Protein AF-A0AA39KDL0-F1 (afdb_monomer_lite)

Organism: NCBI:txid47425

Sequence (158 aa):
MLPKSLEDDLAGPIGQLPEVTISSQTEIGQSEESVKVPKQRAYTGRKPVISSSLADTLCSSLGIQGLLDLLNTTLGTSYTLDTPSLYFVLKDCITQNCDFGTAYGRLRSAWYEQHRSIIQMELWEREAEDINQRRNALDGSRIIDPGNESSTSVGSVQ

Secondary structure (DSSP, 8-state):
---S-SSSTT--STTSPPPEEEEHHHHSS--GGG-SSGGGTEEEESS----HHHHTSBHHHHHHHHHHHHHHHHHT----TT-HHHHHHHHHHHHTT-BHHHHHHHHTTTTT---HHHHHHHHHHHHHHHHHHHHHTEETTEES--------------

pLDDT: mean 79.82, std 18.91, range [33.03, 97.75]

Structure (mmCIF, N/CA/C/O backbone):
data_AF-A0AA39KDL0-F1
#
_entry.id   AF-A0AA39KDL0-F1
#
loop_
_atom_site.group_PDB
_atom_site.id
_atom_site.type_symbol
_atom_site.label_atom_id
_atom_site.label_alt_id
_atom_site.label_comp_id
_atom_site.label_asym_id
_atom_site.label_entity_id
_atom_site.label_seq_id
_atom_site.pdbx_PDB_ins_code
_atom_site.Cartn_x
_atom_site.Cartn_y
_atom_site.Cartn_z
_atom_site.occupancy
_atom_site.B_iso_or_equiv
_atom_site.auth_seq_id
_atom_site.auth_comp_id
_atom_site.auth_asym_id
_atom_site.auth_atom_id
_atom_site.pdbx_PDB_model_num
ATOM 1 N N . MET A 1 1 ? 29.931 28.220 10.174 1.00 35.66 1 MET A N 1
ATOM 2 C CA . MET A 1 1 ? 28.715 28.766 9.541 1.00 35.66 1 MET A CA 1
ATOM 3 C C . MET A 1 1 ? 28.296 27.754 8.486 1.00 35.66 1 MET A C 1
ATOM 5 O O . MET A 1 1 ? 28.900 27.712 7.426 1.00 35.66 1 MET A O 1
ATOM 9 N N . LEU A 1 2 ? 27.416 26.824 8.860 1.00 33.03 2 LEU A N 1
ATOM 10 C CA . LEU A 1 2 ? 26.961 25.726 8.000 1.00 33.03 2 LEU A CA 1
ATOM 11 C C . LEU A 1 2 ? 25.761 26.207 7.168 1.00 33.03 2 LEU A C 1
ATOM 13 O O . LEU A 1 2 ? 24.916 26.917 7.722 1.00 33.03 2 LEU A O 1
ATOM 17 N N . PRO A 1 3 ? 25.679 25.882 5.866 1.00 37.38 3 PRO A N 1
ATOM 18 C CA . PRO A 1 3 ? 24.525 26.243 5.061 1.00 37.38 3 PRO A CA 1
ATOM 19 C C . PRO A 1 3 ? 23.293 25.434 5.487 1.00 37.38 3 PRO A C 1
ATOM 21 O O . PRO A 1 3 ? 23.360 24.242 5.768 1.00 37.38 3 PRO A O 1
ATOM 24 N N . LYS A 1 4 ? 22.166 26.141 5.534 1.00 42.53 4 LYS A N 1
ATOM 25 C CA . LYS A 1 4 ? 20.865 25.755 6.094 1.00 42.53 4 LYS A CA 1
ATOM 26 C C . LYS A 1 4 ? 20.020 24.817 5.211 1.00 42.53 4 LYS A C 1
ATOM 28 O O . LYS A 1 4 ? 18.817 24.773 5.406 1.00 42.53 4 LYS A O 1
ATOM 33 N N . SER A 1 5 ? 20.596 24.111 4.234 1.00 46.91 5 SER A N 1
ATOM 34 C CA . SER A 1 5 ? 19.799 23.446 3.182 1.00 46.91 5 SER A CA 1
ATOM 35 C C . SER A 1 5 ? 19.871 21.918 3.143 1.00 46.91 5 SER A C 1
ATOM 37 O O . SER A 1 5 ? 19.553 21.353 2.108 1.00 46.91 5 SER A O 1
ATOM 39 N N . LEU A 1 6 ? 20.295 21.237 4.213 1.00 40.31 6 LEU A N 1
ATOM 40 C CA . LEU A 1 6 ? 20.310 19.763 4.220 1.00 40.31 6 LEU A CA 1
ATOM 41 C C . LEU A 1 6 ? 19.092 19.138 4.922 1.00 40.31 6 LEU A C 1
ATOM 43 O O . LEU A 1 6 ? 18.897 17.932 4.844 1.00 40.31 6 LEU A O 1
ATOM 47 N N . GLU A 1 7 ? 18.250 19.940 5.580 1.00 37.19 7 GLU A N 1
ATOM 48 C CA . GLU A 1 7 ? 17.071 19.423 6.297 1.00 37.19 7 GLU A CA 1
ATOM 49 C C . GLU A 1 7 ? 15.773 19.475 5.467 1.00 37.19 7 GLU A C 1
ATOM 51 O O . GLU A 1 7 ? 14.823 18.775 5.806 1.00 37.19 7 GLU A O 1
ATOM 56 N N . ASP A 1 8 ? 15.744 20.210 4.346 1.00 35.50 8 ASP A N 1
ATOM 57 C CA . ASP A 1 8 ? 14.554 20.307 3.477 1.00 35.50 8 ASP A CA 1
ATOM 58 C C . ASP A 1 8 ? 14.475 19.208 2.394 1.00 35.50 8 ASP A C 1
ATOM 60 O O . ASP A 1 8 ? 13.399 18.964 1.854 1.00 35.50 8 ASP A O 1
ATOM 64 N N . ASP A 1 9 ? 15.564 18.479 2.119 1.00 39.16 9 ASP A N 1
ATOM 65 C CA . ASP A 1 9 ? 15.587 17.404 1.105 1.00 39.16 9 ASP A CA 1
ATOM 66 C C . ASP A 1 9 ? 15.144 16.026 1.649 1.00 39.16 9 ASP A C 1
ATOM 68 O O . ASP A 1 9 ? 15.040 15.057 0.897 1.00 39.16 9 ASP A O 1
ATOM 72 N N . LEU A 1 10 ? 14.858 15.919 2.954 1.00 41.47 10 LEU A N 1
ATOM 73 C CA . LEU A 1 10 ? 14.406 14.679 3.609 1.00 41.47 10 LEU A CA 1
ATOM 74 C C . LEU A 1 10 ? 12.885 14.612 3.816 1.00 41.47 10 LEU A C 1
ATOM 76 O O . LEU A 1 10 ? 12.358 13.595 4.274 1.00 41.47 10 LEU A O 1
ATOM 80 N N . ALA A 1 11 ? 12.152 15.658 3.433 1.00 44.03 11 ALA A N 1
ATOM 81 C CA . ALA A 1 11 ? 10.707 15.585 3.297 1.00 44.03 11 ALA A CA 1
ATOM 82 C C . ALA A 1 11 ? 10.368 15.062 1.893 1.00 44.03 11 ALA A C 1
ATOM 84 O O . ALA A 1 11 ? 10.193 15.829 0.948 1.00 44.03 11 ALA A O 1
ATOM 85 N N . GLY A 1 12 ? 10.217 13.740 1.749 1.00 52.66 12 GLY A N 1
ATOM 86 C CA . GLY A 1 12 ? 9.455 13.185 0.623 1.00 52.66 12 GLY A CA 1
ATOM 87 C C . GLY A 1 12 ? 8.079 13.879 0.493 1.00 52.66 12 GLY A C 1
ATOM 88 O O . GLY A 1 12 ? 7.644 14.542 1.439 1.00 52.66 12 GLY A O 1
ATOM 89 N N . PRO A 1 13 ? 7.357 13.738 -0.637 1.00 56.50 13 PRO A N 1
ATOM 90 C CA . PRO A 1 13 ? 6.241 14.602 -1.068 1.00 56.50 13 PRO A CA 1
ATOM 91 C C . PRO A 1 13 ? 4.939 14.476 -0.240 1.00 56.50 13 PRO A C 1
ATOM 93 O O . PRO A 1 13 ? 3.831 14.614 -0.751 1.00 56.50 13 PRO A O 1
ATOM 96 N N . ILE A 1 14 ? 5.030 14.258 1.070 1.00 52.72 14 ILE A N 1
ATOM 97 C CA . ILE A 1 14 ? 3.913 14.135 2.009 1.00 52.72 14 ILE A CA 1
ATOM 98 C C . ILE A 1 14 ? 3.066 15.424 2.045 1.00 52.72 14 ILE A C 1
ATOM 100 O O . ILE A 1 14 ? 1.869 15.369 2.317 1.00 52.72 14 ILE A O 1
ATOM 104 N N . GLY A 1 15 ? 3.645 16.584 1.709 1.00 55.06 15 GLY A N 1
ATOM 105 C CA . GLY A 1 15 ? 2.932 17.867 1.682 1.00 55.06 15 GLY A CA 1
ATOM 106 C C . GLY A 1 15 ? 1.921 18.049 0.537 1.00 55.06 15 GLY A C 1
ATOM 107 O O . GLY A 1 15 ? 1.056 18.921 0.646 1.00 55.06 15 GLY A O 1
ATOM 108 N N . GLN A 1 16 ? 1.999 17.250 -0.537 1.00 70.44 16 GLN A N 1
ATOM 109 C CA . GLN A 1 16 ? 1.249 17.473 -1.789 1.00 70.44 16 GLN A CA 1
ATOM 110 C C . GLN A 1 16 ? 0.191 16.408 -2.117 1.00 70.44 16 GLN A C 1
ATOM 112 O O . GLN A 1 16 ? -0.501 16.530 -3.126 1.00 70.44 16 GLN A O 1
ATOM 117 N N . LEU A 1 17 ? 0.034 15.380 -1.283 1.00 80.62 17 LEU A N 1
ATOM 118 C CA . LEU A 1 17 ? -0.950 14.327 -1.530 1.00 80.62 17 LEU A CA 1
ATOM 119 C C . LEU A 1 17 ? -2.389 14.846 -1.349 1.00 80.62 17 LEU A C 1
ATOM 121 O O . LEU A 1 17 ? -2.637 15.649 -0.437 1.00 80.62 17 LEU A O 1
ATOM 125 N N . PRO A 1 18 ? -3.339 14.403 -2.197 1.00 84.38 18 PRO A N 1
ATOM 126 C CA . PRO A 1 18 ? -4.737 14.783 -2.057 1.00 84.38 18 PRO A CA 1
ATOM 127 C C . PRO A 1 18 ? -5.286 14.300 -0.713 1.00 84.38 18 PRO A C 1
ATOM 129 O O . PRO A 1 18 ? -4.895 13.255 -0.193 1.00 84.38 18 PRO A O 1
ATOM 132 N N . GLU A 1 19 ? -6.203 15.074 -0.141 1.00 91.19 19 GLU A N 1
ATOM 133 C CA . GLU A 1 19 ? -6.955 14.625 1.024 1.00 91.19 19 GLU A CA 1
ATOM 134 C C . GLU A 1 19 ? -7.958 13.550 0.598 1.00 91.19 19 GLU A C 1
ATOM 136 O O . GLU A 1 19 ? -8.707 13.728 -0.362 1.00 91.19 19 GLU A O 1
ATOM 141 N N . VAL A 1 20 ? -7.953 12.428 1.310 1.00 90.31 20 VAL A N 1
ATOM 142 C CA . VAL A 1 20 ? -8.824 11.279 1.061 1.00 90.31 20 VAL A CA 1
ATOM 143 C C . VAL A 1 20 ? -9.737 11.094 2.264 1.00 90.31 20 VAL A C 1
ATOM 145 O O . VAL A 1 20 ? -9.317 11.298 3.404 1.00 90.31 20 VAL A O 1
ATOM 148 N N . THR A 1 21 ? -10.984 10.697 2.005 1.00 92.69 21 THR A N 1
ATOM 149 C CA . THR A 1 21 ? -11.934 10.280 3.040 1.00 92.69 21 THR A CA 1
ATOM 150 C C . THR A 1 21 ? -12.360 8.838 2.806 1.00 92.69 21 THR A C 1
ATOM 152 O O . THR A 1 21 ? -12.811 8.508 1.712 1.00 92.69 21 THR A O 1
ATOM 155 N N . ILE A 1 22 ? -12.242 7.997 3.834 1.00 93.88 22 ILE A N 1
ATOM 156 C CA . ILE A 1 22 ? -12.843 6.659 3.879 1.00 93.88 22 ILE A CA 1
ATOM 157 C C . ILE A 1 22 ? -13.747 6.570 5.103 1.00 93.88 22 ILE A C 1
ATOM 159 O O . ILE A 1 22 ? -13.459 7.178 6.136 1.00 93.88 22 ILE A O 1
ATOM 163 N N . SER A 1 23 ? -14.825 5.801 5.018 1.00 95.44 23 SER A N 1
ATOM 164 C CA . SER A 1 23 ? -15.714 5.586 6.156 1.00 95.44 23 SER A CA 1
ATOM 165 C C . SER A 1 23 ? -16.269 4.180 6.176 1.00 95.44 23 SER A C 1
ATOM 167 O O . SER A 1 23 ? -16.468 3.561 5.137 1.00 95.44 23 SER A O 1
ATOM 169 N N . SER A 1 24 ? -16.589 3.697 7.371 1.00 93.44 24 SER A N 1
ATOM 170 C CA . SER A 1 24 ? -17.266 2.417 7.588 1.00 93.44 24 SER A CA 1
ATOM 171 C C . SER A 1 24 ? -18.545 2.267 6.755 1.00 93.44 24 SER A C 1
ATOM 173 O O . SER A 1 24 ? -18.847 1.169 6.287 1.00 93.44 24 SER A O 1
ATOM 175 N N . GLN A 1 25 ? -19.250 3.364 6.469 1.00 93.81 25 GLN A N 1
ATOM 176 C CA . GLN A 1 25 ? -20.445 3.322 5.631 1.00 93.81 25 GLN A CA 1
ATOM 177 C C . GLN A 1 25 ? -20.127 2.977 4.175 1.00 93.81 25 GLN A C 1
ATOM 179 O O . GLN A 1 25 ? -20.870 2.219 3.554 1.00 93.81 25 GLN A O 1
ATOM 184 N N . THR A 1 26 ? -19.036 3.521 3.641 1.00 90.44 26 THR A N 1
ATOM 185 C CA . THR A 1 26 ? -18.612 3.289 2.253 1.00 90.44 26 THR A CA 1
ATOM 186 C C . THR A 1 26 ? -17.842 1.977 2.115 1.00 90.44 26 THR A C 1
ATOM 188 O O . THR A 1 26 ? -17.978 1.281 1.116 1.00 90.44 26 THR A O 1
ATOM 191 N N . GLU A 1 27 ? -17.066 1.623 3.139 1.00 93.88 27 GLU A N 1
ATOM 192 C CA . GLU A 1 27 ? -16.145 0.486 3.121 1.00 93.88 27 GLU A CA 1
ATOM 193 C C . GLU A 1 27 ? -16.832 -0.839 3.467 1.00 93.88 27 GLU A C 1
ATOM 195 O O . GLU A 1 27 ? -16.574 -1.853 2.826 1.00 93.88 27 GLU A O 1
ATOM 200 N N . ILE A 1 28 ? -17.719 -0.842 4.468 1.00 91.06 28 ILE A N 1
ATOM 201 C CA . ILE A 1 28 ? -18.363 -2.063 4.987 1.00 91.06 28 ILE A CA 1
ATOM 202 C C . ILE A 1 28 ? -19.889 -1.941 5.104 1.00 91.06 28 ILE A C 1
ATOM 204 O O . ILE A 1 28 ? -20.543 -2.819 5.665 1.00 91.06 28 ILE A O 1
ATOM 208 N N . GLY A 1 29 ? -20.481 -0.853 4.601 1.00 91.50 29 GLY A N 1
ATOM 209 C CA . GLY A 1 29 ? -21.931 -0.643 4.617 1.00 91.50 29 GLY A CA 1
ATOM 210 C C . GLY A 1 29 ? -22.523 -0.336 5.997 1.00 91.50 29 GLY A C 1
ATOM 211 O O . GLY A 1 29 ? -23.746 -0.328 6.136 1.00 91.50 29 GLY A O 1
ATOM 212 N N . GLN A 1 30 ? -21.694 -0.091 7.015 1.00 92.94 30 GLN A N 1
ATOM 213 C CA . GLN A 1 30 ? -22.147 0.131 8.390 1.00 92.94 30 GLN A CA 1
ATOM 214 C C . GLN A 1 30 ? -22.194 1.614 8.743 1.00 92.94 30 GLN A C 1
ATOM 216 O O . GLN A 1 30 ? -21.278 2.363 8.422 1.00 92.94 30 GLN A O 1
ATOM 221 N N . SER A 1 31 ? -23.226 2.023 9.485 1.00 94.56 31 SER A N 1
ATOM 222 C CA . SER A 1 31 ? -23.283 3.382 10.023 1.00 94.56 31 SER A CA 1
ATOM 223 C C . SER A 1 31 ? -22.113 3.623 10.977 1.00 94.56 31 SER A C 1
ATOM 225 O O . SER A 1 31 ? -21.847 2.807 11.865 1.00 94.56 31 SER A O 1
ATOM 227 N N . GLU A 1 32 ? -21.454 4.770 10.840 1.00 94.50 32 GLU A N 1
ATOM 228 C CA . GLU A 1 32 ? -20.324 5.177 11.678 1.00 94.50 32 GLU A CA 1
ATOM 229 C C . GLU A 1 32 ? -20.664 5.139 13.175 1.00 94.50 32 GLU A C 1
ATOM 231 O O . GLU A 1 32 ? -19.848 4.731 13.999 1.00 94.50 32 GLU A O 1
ATOM 236 N N . GLU A 1 33 ? -21.896 5.485 13.548 1.00 94.44 33 GLU A N 1
ATOM 237 C CA . GLU A 1 33 ? -22.351 5.465 14.943 1.00 94.44 33 GLU A CA 1
ATOM 238 C C . GLU A 1 33 ? -22.384 4.050 15.538 1.00 94.44 33 GLU A C 1
ATOM 240 O O . GLU A 1 33 ? -22.181 3.876 16.742 1.00 94.44 33 GLU A O 1
ATOM 245 N N . SER A 1 34 ? -22.586 3.033 14.694 1.00 95.69 34 SER A N 1
ATOM 246 C CA . SER A 1 34 ? -22.622 1.626 15.105 1.00 95.69 34 SER A CA 1
ATOM 247 C C . SER A 1 34 ? -21.231 1.034 15.362 1.00 95.69 34 SER A C 1
ATOM 249 O O . SER A 1 34 ? -21.098 0.050 16.096 1.00 95.69 34 SER A O 1
ATOM 251 N N . VAL A 1 35 ? -20.172 1.652 14.824 1.00 94.44 35 VAL A N 1
ATOM 252 C CA . VAL A 1 35 ? -18.792 1.208 15.035 1.00 94.44 35 VAL A CA 1
ATOM 253 C C . VAL A 1 35 ? -18.328 1.648 16.424 1.00 94.44 35 VAL A C 1
ATOM 255 O O . VAL A 1 35 ? -18.241 2.839 16.747 1.00 94.44 35 VAL A O 1
ATOM 258 N N . LYS A 1 36 ? -18.006 0.661 17.267 1.00 95.62 36 LYS A N 1
ATOM 259 C CA . LYS A 1 36 ? -17.594 0.877 18.664 1.00 95.62 36 LYS A CA 1
ATOM 260 C C . LYS A 1 36 ? -16.275 1.632 18.796 1.00 95.62 36 LYS A C 1
ATOM 262 O O . LYS A 1 36 ? -16.102 2.369 19.758 1.00 95.62 36 LYS A O 1
ATOM 267 N N . VAL A 1 37 ? -15.350 1.434 17.859 1.00 92.50 37 VAL A N 1
ATOM 268 C CA . VAL A 1 37 ? -14.010 2.030 17.891 1.00 92.50 37 VAL A CA 1
ATOM 269 C C . VAL A 1 37 ? -14.030 3.332 17.086 1.00 92.50 37 VAL A C 1
ATOM 271 O O . VAL A 1 37 ? -14.101 3.273 15.859 1.00 92.50 37 VAL A O 1
ATOM 274 N N . PRO A 1 38 ? -13.932 4.520 17.717 1.00 89.81 38 PRO A N 1
ATOM 275 C CA . PRO A 1 38 ? -14.104 5.791 17.009 1.00 89.81 38 PRO A CA 1
ATOM 276 C C . PRO A 1 38 ? -13.133 5.979 15.838 1.00 89.81 38 PRO A C 1
ATOM 278 O O . PRO A 1 38 ? -13.525 6.473 14.788 1.00 89.81 38 PRO A O 1
ATOM 281 N N . LYS A 1 39 ? -11.886 5.508 15.980 1.00 88.31 39 LYS A N 1
ATOM 282 C CA . LYS A 1 39 ? -10.854 5.593 14.932 1.00 88.31 39 LYS A CA 1
ATOM 283 C C . LYS A 1 39 ? -11.100 4.682 13.717 1.00 88.31 39 LYS A C 1
ATOM 285 O O . LYS A 1 39 ? -10.365 4.788 12.747 1.00 88.31 39 LYS A O 1
ATOM 290 N N . GLN A 1 40 ? -12.099 3.798 13.764 1.00 90.12 40 GLN A N 1
ATOM 291 C CA . GLN A 1 40 ? -12.508 2.945 12.638 1.00 90.12 40 GLN A CA 1
ATOM 292 C C . GLN A 1 40 ? -13.766 3.466 11.923 1.00 90.12 40 GLN A C 1
ATOM 294 O O . GLN A 1 40 ? -14.200 2.875 10.939 1.00 90.12 40 GLN A O 1
ATOM 299 N N . ARG A 1 41 ? -14.375 4.554 12.414 1.00 94.50 41 ARG A N 1
ATOM 300 C CA . ARG A 1 41 ? -15.615 5.115 11.855 1.00 94.50 41 ARG A CA 1
ATOM 301 C C . ARG A 1 41 ? -15.385 5.761 10.507 1.00 94.50 41 ARG A C 1
ATOM 303 O O . ARG A 1 41 ? -16.028 5.393 9.529 1.00 94.50 41 ARG A O 1
ATOM 310 N N . ALA A 1 42 ? -14.455 6.703 10.495 1.00 94.69 42 ALA A N 1
ATOM 311 C CA . ALA A 1 42 ? -14.054 7.454 9.331 1.00 94.69 42 ALA A CA 1
ATOM 312 C C . ALA A 1 42 ? -12.610 7.916 9.496 1.00 94.69 42 ALA A C 1
ATOM 314 O O . ALA A 1 42 ? -12.121 8.139 10.608 1.00 94.69 42 ALA A O 1
ATOM 315 N N . TYR A 1 43 ? -11.946 8.073 8.365 1.00 92.38 43 TYR A N 1
ATOM 316 C CA . TYR A 1 43 ? -10.650 8.703 8.251 1.00 92.38 43 TYR A CA 1
ATOM 317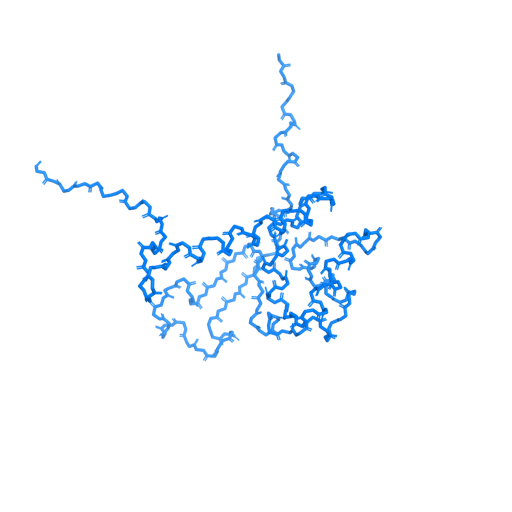 C C . TYR A 1 43 ? -10.753 9.780 7.182 1.00 92.38 43 TYR A C 1
ATOM 319 O O . TYR A 1 43 ? -11.140 9.477 6.058 1.00 92.38 43 TYR A O 1
ATOM 327 N N . THR A 1 44 ? -10.352 11.000 7.524 1.00 93.25 44 THR A N 1
ATOM 328 C CA . THR A 1 44 ? -10.117 12.079 6.565 1.00 93.25 44 THR A CA 1
ATOM 329 C C . THR A 1 44 ? -8.708 12.598 6.780 1.00 93.25 44 THR A C 1
ATOM 331 O O . THR A 1 44 ? -8.325 12.940 7.902 1.00 93.25 44 THR A O 1
ATOM 334 N N . GLY A 1 45 ? -7.915 12.634 5.716 1.00 91.00 45 GLY A N 1
ATOM 335 C CA . GLY A 1 45 ? -6.581 13.203 5.780 1.00 91.00 45 GLY A CA 1
ATOM 336 C C . GLY A 1 45 ? -5.757 12.952 4.531 1.00 91.00 45 GLY A C 1
ATOM 337 O O . GLY A 1 45 ? -6.195 12.328 3.570 1.00 91.00 45 GLY A O 1
ATOM 338 N N . ARG A 1 46 ? -4.529 13.468 4.555 1.00 88.62 46 ARG A N 1
ATOM 339 C CA . ARG A 1 46 ? -3.594 13.411 3.421 1.00 88.62 46 ARG A CA 1
ATOM 340 C C . ARG A 1 46 ? -2.641 12.225 3.452 1.00 88.62 46 ARG A C 1
ATOM 342 O O . ARG A 1 46 ? -1.861 12.046 2.521 1.00 88.62 46 ARG A O 1
ATOM 349 N N . LYS A 1 47 ? -2.639 11.428 4.529 1.00 86.69 47 LYS A N 1
ATOM 350 C CA . LYS A 1 47 ? -1.839 10.201 4.505 1.00 86.69 47 LYS A CA 1
ATOM 351 C C . LYS A 1 47 ? -2.529 9.240 3.538 1.00 86.69 47 LYS A C 1
ATOM 353 O O . LYS A 1 47 ? -3.737 9.064 3.660 1.00 86.69 47 LYS A O 1
ATOM 358 N N . PRO A 1 48 ? -1.782 8.588 2.634 1.00 86.00 48 PRO A N 1
ATOM 359 C CA . PRO A 1 48 ? -2.346 7.588 1.747 1.00 86.00 48 PRO A CA 1
ATOM 360 C C . PRO A 1 48 ? -3.111 6.521 2.517 1.00 86.00 48 PRO A C 1
ATOM 362 O O . PRO A 1 48 ? -2.577 5.938 3.473 1.00 86.00 48 PRO A O 1
ATOM 365 N N . VAL A 1 49 ? -4.338 6.273 2.078 1.00 89.00 49 VAL A N 1
ATOM 366 C CA . VAL A 1 49 ? -5.201 5.196 2.550 1.00 89.00 49 VAL A CA 1
ATOM 367 C C . VAL A 1 49 ? -5.770 4.496 1.326 1.00 89.00 49 VAL A C 1
ATOM 369 O O . VAL A 1 49 ? -6.093 5.139 0.330 1.00 89.00 49 VAL A O 1
ATOM 372 N N . ILE A 1 50 ? -5.842 3.174 1.406 1.00 92.81 50 ILE A N 1
ATOM 373 C CA . ILE A 1 50 ? -6.423 2.310 0.381 1.00 92.81 50 ILE A CA 1
ATOM 374 C C . ILE A 1 50 ? -7.806 1.870 0.861 1.00 92.81 50 ILE A C 1
ATOM 376 O O . ILE A 1 50 ? -7.988 1.648 2.059 1.00 92.81 50 ILE A O 1
ATOM 380 N N . SER A 1 51 ? -8.771 1.768 -0.050 1.00 93.06 51 SER A N 1
ATOM 381 C CA . SER A 1 51 ? -10.073 1.175 0.267 1.00 93.06 51 SER A CA 1
ATOM 382 C C . SER A 1 51 ? -9.944 -0.339 0.446 1.00 93.06 51 SER A C 1
ATOM 384 O O . SER A 1 51 ? -9.026 -0.955 -0.098 1.00 93.06 51 SER A O 1
ATOM 386 N N . SER A 1 52 ? -10.890 -0.953 1.153 1.00 92.31 52 SER A N 1
ATOM 387 C CA . SER A 1 52 ? -10.978 -2.402 1.355 1.00 92.31 52 SER A CA 1
ATOM 388 C C . SER A 1 52 ? -11.063 -3.119 0.015 1.00 92.31 52 SER A C 1
ATOM 390 O O . SER A 1 52 ? -10.273 -4.010 -0.256 1.00 92.31 52 SER A O 1
ATOM 392 N N . SER A 1 53 ? -11.941 -2.657 -0.879 1.00 93.00 53 SER A N 1
ATOM 393 C CA . SER A 1 53 ? -12.077 -3.234 -2.225 1.00 93.00 53 SER A CA 1
ATOM 394 C C . SER A 1 53 ? -10.765 -3.233 -3.016 1.00 93.00 53 SER A C 1
ATOM 396 O O . SER A 1 53 ? -10.449 -4.212 -3.693 1.00 93.00 53 SER A O 1
ATOM 398 N N . LEU A 1 54 ? -9.978 -2.156 -2.919 1.00 95.00 54 LEU A N 1
ATOM 399 C CA . LEU A 1 54 ? -8.666 -2.100 -3.548 1.00 95.00 54 LEU A CA 1
ATOM 400 C C . LEU A 1 54 ? -7.680 -3.029 -2.836 1.00 95.00 54 LEU A C 1
ATOM 402 O O . LEU A 1 54 ? -6.967 -3.764 -3.508 1.00 95.00 54 LEU A O 1
ATOM 406 N N . ALA A 1 55 ? -7.658 -3.023 -1.502 1.00 95.75 55 ALA A N 1
ATOM 407 C CA . ALA A 1 55 ? -6.794 -3.881 -0.698 1.00 95.75 55 ALA A CA 1
ATOM 408 C C . ALA A 1 55 ? -7.008 -5.371 -1.007 1.00 95.75 55 ALA A C 1
ATOM 410 O O . ALA A 1 55 ? -6.028 -6.093 -1.148 1.00 95.75 55 ALA A O 1
ATOM 411 N N . ASP A 1 56 ? -8.258 -5.791 -1.207 1.00 96.56 56 ASP A N 1
ATOM 412 C CA . ASP A 1 56 ? -8.657 -7.175 -1.490 1.00 96.56 56 ASP A CA 1
ATOM 413 C C . ASP A 1 56 ? -8.391 -7.601 -2.950 1.00 96.56 56 ASP A C 1
ATOM 415 O O . ASP A 1 56 ? -8.610 -8.754 -3.335 1.00 96.56 56 ASP A O 1
ATOM 419 N N . THR A 1 57 ? -7.916 -6.687 -3.802 1.00 97.62 57 THR A N 1
ATOM 420 C CA . THR A 1 57 ? -7.616 -6.992 -5.204 1.00 97.62 57 THR A CA 1
ATOM 421 C C . THR A 1 57 ? -6.332 -7.816 -5.309 1.00 97.62 57 THR A C 1
ATOM 423 O O . THR A 1 57 ? -5.262 -7.379 -4.893 1.00 97.62 57 THR A O 1
ATOM 426 N N . LEU A 1 58 ? -6.406 -9.002 -5.920 1.00 97.75 58 LEU A N 1
ATOM 427 C CA . LEU A 1 58 ? -5.235 -9.859 -6.131 1.00 97.75 58 LEU A CA 1
ATOM 428 C C . LEU A 1 58 ? -4.205 -9.190 -7.047 1.00 97.75 58 LEU A C 1
ATOM 430 O O . LEU A 1 58 ? -4.535 -8.791 -8.168 1.00 97.75 58 LEU A O 1
ATOM 434 N N . CYS A 1 59 ? -2.933 -9.181 -6.640 1.00 97.38 59 CYS A N 1
ATOM 435 C CA . CYS A 1 59 ? -1.839 -8.643 -7.455 1.00 97.38 59 CYS A CA 1
ATOM 436 C C . CYS A 1 59 ? -1.737 -9.333 -8.826 1.00 97.38 59 CYS A 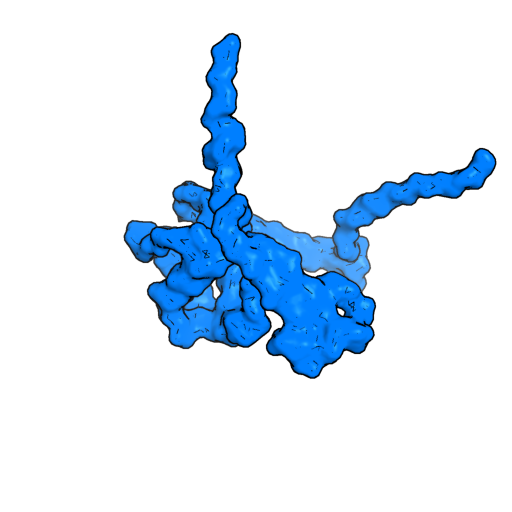C 1
ATOM 438 O O . CYS A 1 59 ? -1.412 -8.698 -9.829 1.00 97.38 59 CYS A O 1
ATOM 440 N N . SER A 1 60 ? -2.056 -10.629 -8.894 1.00 96.38 60 SER A N 1
ATOM 441 C CA . SER A 1 60 ? -2.059 -11.409 -10.137 1.00 96.38 60 SER A CA 1
ATOM 442 C C . SER A 1 60 ? -3.074 -10.904 -11.167 1.00 96.38 60 SER A C 1
ATOM 444 O O . SER A 1 60 ? -2.816 -11.006 -12.364 1.00 96.38 60 SER A O 1
ATOM 446 N N . SER A 1 61 ? -4.185 -10.308 -10.721 1.00 97.00 61 SER A N 1
ATOM 447 C CA . SER A 1 61 ? -5.198 -9.715 -11.605 1.00 97.00 61 SER A CA 1
ATOM 448 C C . SER A 1 61 ? -4.777 -8.361 -12.191 1.00 97.00 61 SER A C 1
ATOM 450 O O . SER A 1 61 ? -5.237 -7.986 -13.266 1.00 97.00 61 SER A O 1
ATOM 452 N N . LEU A 1 62 ? -3.868 -7.655 -11.510 1.00 96.00 62 LEU A N 1
ATOM 453 C CA . LEU A 1 62 ? -3.342 -6.348 -11.911 1.00 96.00 62 LEU A CA 1
ATOM 454 C C . LEU A 1 62 ? -2.147 -6.468 -12.869 1.00 96.00 62 LEU A C 1
ATOM 456 O O . LEU A 1 62 ? -1.915 -5.595 -13.707 1.00 96.00 62 LEU A O 1
ATOM 460 N N . GLY A 1 63 ? -1.365 -7.543 -12.731 1.00 95.50 63 GLY A N 1
ATOM 461 C CA . GLY A 1 63 ? -0.068 -7.681 -13.388 1.00 95.50 63 GLY A CA 1
ATOM 462 C C . GLY A 1 63 ? 0.984 -6.716 -12.821 1.00 95.50 63 GLY A C 1
ATOM 463 O O . GLY A 1 63 ? 0.697 -5.854 -11.995 1.00 95.50 63 GLY A O 1
ATOM 464 N N . ILE A 1 64 ? 2.237 -6.861 -13.265 1.00 95.69 64 ILE A N 1
ATOM 465 C CA . ILE A 1 64 ? 3.370 -6.096 -12.707 1.00 95.69 64 ILE A CA 1
ATOM 466 C C . ILE A 1 64 ? 3.194 -4.587 -12.926 1.00 95.69 64 ILE A C 1
ATOM 468 O O . ILE A 1 64 ? 3.395 -3.807 -11.999 1.00 95.69 64 ILE A O 1
ATOM 472 N N . GLN A 1 65 ? 2.802 -4.182 -14.139 1.00 95.94 65 GLN A N 1
ATOM 473 C CA . GLN A 1 65 ? 2.617 -2.767 -14.465 1.00 95.94 65 GLN A CA 1
ATOM 474 C C . GLN A 1 65 ? 1.430 -2.164 -13.704 1.00 95.94 65 GLN A C 1
ATOM 476 O O . GLN A 1 65 ? 1.587 -1.122 -13.081 1.00 95.94 65 GLN A O 1
ATOM 481 N N . GLY A 1 66 ? 0.278 -2.846 -13.673 1.00 96.25 66 GLY A N 1
ATOM 482 C CA . GLY A 1 66 ? -0.898 -2.355 -12.949 1.00 96.25 66 GLY A CA 1
ATOM 483 C C . GLY A 1 66 ? -0.656 -2.231 -11.443 1.00 96.25 66 GLY A C 1
ATOM 484 O O . GLY A 1 66 ? -1.099 -1.265 -10.824 1.00 96.25 66 GLY A O 1
ATOM 485 N N . LEU A 1 67 ? 0.106 -3.162 -10.859 1.00 96.38 67 LEU A N 1
ATOM 486 C CA . LEU A 1 67 ? 0.519 -3.084 -9.458 1.00 96.38 67 LEU A CA 1
ATOM 487 C C . LEU A 1 67 ? 1.412 -1.861 -9.192 1.00 96.38 67 LEU A C 1
ATOM 489 O O . LEU A 1 67 ? 1.184 -1.137 -8.222 1.00 96.38 67 LEU A O 1
ATOM 493 N N . LEU A 1 68 ? 2.400 -1.607 -10.05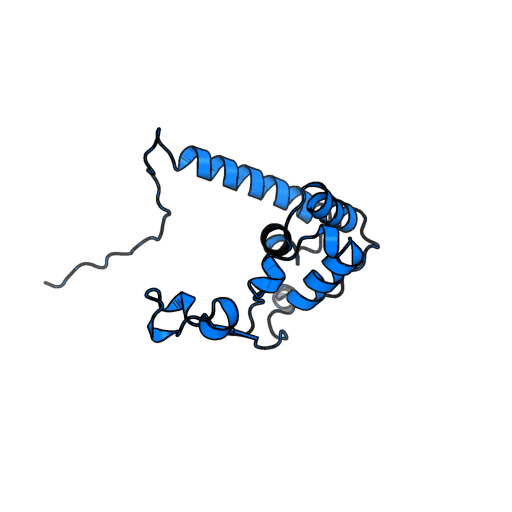9 1.00 95.19 68 LEU A N 1
ATOM 494 C CA . LEU A 1 68 ? 3.259 -0.425 -9.963 1.00 95.19 68 LEU A CA 1
ATOM 495 C C . LEU A 1 68 ? 2.450 0.872 -10.078 1.00 95.19 68 LEU A C 1
ATOM 497 O O . LEU A 1 68 ? 2.628 1.773 -9.263 1.00 95.19 68 LEU A O 1
ATOM 501 N N . ASP A 1 69 ? 1.551 0.959 -11.057 1.00 95.44 69 ASP A N 1
ATOM 502 C CA . ASP A 1 69 ? 0.749 2.156 -11.314 1.00 95.44 69 ASP A CA 1
ATOM 503 C C . ASP A 1 69 ? -0.161 2.490 -10.123 1.00 95.44 69 ASP A C 1
ATOM 505 O O . ASP A 1 69 ? -0.278 3.654 -9.727 1.00 95.44 69 ASP A O 1
ATOM 509 N N . LEU A 1 70 ? -0.754 1.473 -9.492 1.00 95.44 70 LEU A N 1
ATOM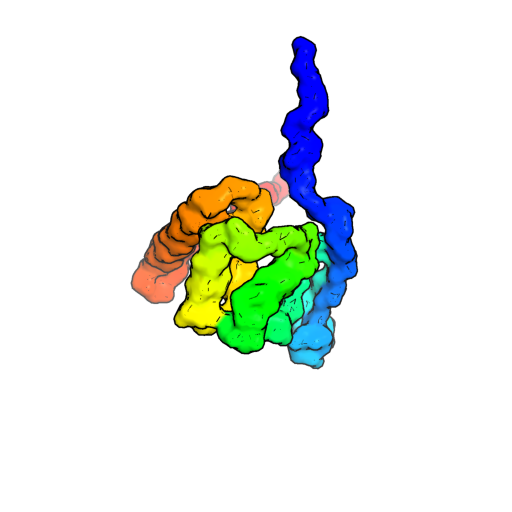 510 C CA . LEU A 1 70 ? -1.567 1.641 -8.287 1.00 95.44 70 LEU A CA 1
ATOM 511 C C . LEU A 1 70 ? -0.744 2.079 -7.075 1.00 95.44 70 LEU A C 1
ATOM 513 O O . LEU A 1 70 ? -1.192 2.945 -6.319 1.00 95.44 70 LEU A O 1
ATOM 517 N N . LEU A 1 71 ? 0.455 1.524 -6.883 1.00 93.56 71 LEU A N 1
ATOM 518 C CA . LEU A 1 71 ? 1.362 1.952 -5.814 1.00 93.56 71 LEU A CA 1
ATOM 519 C C . LEU A 1 71 ? 1.818 3.397 -6.027 1.00 93.56 71 LEU A C 1
ATOM 521 O O . LEU A 1 71 ? 1.719 4.210 -5.110 1.00 93.56 71 LEU A O 1
ATOM 525 N N . ASN A 1 72 ? 2.226 3.734 -7.251 1.00 92.25 72 ASN A N 1
ATOM 526 C CA . ASN A 1 72 ? 2.588 5.088 -7.656 1.00 92.25 72 ASN A CA 1
ATOM 527 C C . ASN A 1 72 ? 1.453 6.080 -7.393 1.00 92.25 72 ASN A C 1
ATOM 529 O O . ASN A 1 72 ? 1.673 7.107 -6.756 1.00 92.25 72 ASN A O 1
ATOM 533 N N . THR A 1 73 ? 0.234 5.743 -7.813 1.00 92.19 73 THR A N 1
ATOM 534 C CA . THR A 1 73 ? -0.956 6.581 -7.610 1.00 92.19 73 THR A CA 1
ATOM 535 C C . THR A 1 73 ? -1.259 6.764 -6.126 1.00 92.19 73 THR A C 1
ATOM 537 O O . THR A 1 73 ? -1.464 7.884 -5.665 1.00 92.19 73 THR A O 1
ATOM 540 N N . THR A 1 74 ? -1.243 5.672 -5.357 1.00 92.19 74 THR A N 1
ATOM 541 C CA . THR A 1 74 ? -1.561 5.683 -3.923 1.00 92.19 74 THR A CA 1
ATOM 542 C C . THR A 1 74 ? -0.528 6.477 -3.124 1.00 92.19 74 THR A C 1
ATOM 544 O O . THR A 1 74 ? -0.877 7.191 -2.188 1.00 92.19 74 THR A O 1
ATOM 547 N N . LEU A 1 75 ? 0.752 6.354 -3.473 1.00 89.56 75 LEU A N 1
ATOM 548 C CA . LEU A 1 75 ? 1.872 6.954 -2.744 1.00 89.56 75 LEU A CA 1
ATOM 549 C C . LEU A 1 75 ? 2.347 8.278 -3.369 1.00 89.56 75 LEU A C 1
ATOM 551 O O . LEU A 1 75 ? 3.299 8.873 -2.880 1.00 89.56 75 LEU A O 1
ATOM 555 N N . GLY A 1 76 ? 1.690 8.760 -4.428 1.00 88.81 76 GLY A N 1
ATOM 556 C CA . GLY A 1 76 ? 2.045 10.000 -5.129 1.00 88.81 76 GLY A CA 1
ATOM 557 C C . GLY A 1 76 ? 3.466 9.997 -5.693 1.00 88.81 76 GLY A C 1
ATOM 558 O O . GLY A 1 76 ? 4.200 10.973 -5.557 1.00 88.81 76 GLY A O 1
ATOM 559 N N . THR A 1 77 ? 3.863 8.885 -6.304 1.00 87.88 77 THR A N 1
ATOM 560 C CA . THR A 1 77 ? 5.186 8.680 -6.912 1.00 87.88 77 THR A CA 1
ATOM 561 C C . THR A 1 77 ? 5.047 8.329 -8.395 1.00 87.88 77 THR A C 1
ATOM 563 O O . THR A 1 77 ? 3.943 8.177 -8.911 1.00 87.88 77 THR A O 1
ATOM 566 N N . SER A 1 78 ? 6.169 8.262 -9.111 1.00 89.25 78 SER A N 1
ATOM 567 C CA . SER A 1 78 ? 6.215 8.000 -10.558 1.00 89.25 78 SER A CA 1
ATOM 568 C C . SER A 1 78 ? 7.353 7.040 -10.920 1.00 89.25 78 SER A C 1
ATOM 570 O O . SER A 1 78 ? 8.076 7.240 -11.894 1.00 89.25 78 SER A O 1
ATOM 572 N N . TYR A 1 79 ? 7.549 5.997 -10.108 1.00 87.44 79 TYR A N 1
ATOM 573 C CA . TYR A 1 79 ? 8.569 4.987 -10.379 1.00 87.44 79 TYR A CA 1
ATOM 574 C C . TYR A 1 79 ? 8.261 4.194 -11.650 1.00 87.44 79 TYR A C 1
ATOM 576 O O . TYR A 1 79 ? 7.102 3.967 -11.993 1.00 87.44 79 TYR A O 1
ATOM 584 N N . THR A 1 80 ? 9.310 3.734 -12.328 1.00 90.00 80 THR A N 1
ATOM 585 C CA . THR A 1 80 ? 9.224 2.911 -13.541 1.00 90.00 80 THR A CA 1
ATOM 586 C C . THR A 1 80 ? 9.822 1.523 -13.302 1.00 90.00 80 THR A C 1
ATOM 588 O O . THR A 1 80 ? 10.594 1.303 -12.364 1.00 90.00 80 THR A O 1
ATOM 591 N N . LEU A 1 81 ? 9.502 0.572 -14.186 1.00 88.31 81 LEU A N 1
ATOM 592 C CA . LEU A 1 81 ? 10.070 -0.784 -14.159 1.00 88.31 81 LEU A CA 1
ATOM 593 C C . LEU A 1 81 ? 11.532 -0.856 -14.629 1.00 88.31 81 LEU A C 1
ATOM 595 O O . LEU A 1 81 ? 12.107 -1.943 -14.647 1.00 88.31 81 LEU A O 1
ATOM 599 N N . ASP A 1 82 ? 12.165 0.279 -14.940 1.00 83.50 82 ASP A N 1
ATOM 600 C CA . ASP A 1 82 ? 13.584 0.346 -15.323 1.00 83.50 82 ASP A CA 1
ATOM 601 C C . ASP A 1 82 ? 14.524 -0.063 -14.176 1.00 83.50 82 ASP A C 1
ATOM 603 O O . ASP A 1 82 ? 15.734 -0.205 -14.359 1.00 83.50 82 ASP A O 1
ATOM 607 N N . THR A 1 83 ? 13.972 -0.259 -12.976 1.00 72.69 83 THR A N 1
ATOM 608 C CA . THR A 1 83 ? 14.690 -0.724 -11.794 1.00 72.69 83 THR A CA 1
ATOM 609 C C . THR A 1 83 ? 14.464 -2.227 -11.582 1.00 72.69 83 THR A C 1
ATOM 611 O O . THR A 1 83 ? 13.375 -2.624 -11.158 1.00 72.69 83 THR A O 1
ATOM 614 N N . PRO A 1 84 ? 15.490 -3.082 -11.780 1.00 74.94 84 PRO A N 1
ATOM 615 C CA . PRO A 1 84 ? 15.339 -4.531 -11.656 1.00 74.94 84 PRO A CA 1
ATOM 616 C C . PRO A 1 84 ? 14.846 -4.993 -10.280 1.00 74.94 84 PRO A C 1
ATOM 618 O O . PRO A 1 84 ? 14.003 -5.880 -10.213 1.00 74.94 84 PRO A O 1
ATOM 621 N N . SER A 1 85 ? 15.320 -4.396 -9.178 1.00 77.94 85 SER A N 1
ATOM 622 C CA . SER A 1 85 ? 14.909 -4.804 -7.824 1.00 77.94 85 SER A CA 1
ATOM 623 C C . SER A 1 85 ? 13.425 -4.551 -7.560 1.00 77.94 85 SER A C 1
ATOM 625 O O . SER A 1 85 ? 12.753 -5.423 -7.019 1.00 77.94 85 SER A O 1
ATOM 627 N N . LEU A 1 86 ? 12.889 -3.414 -8.015 1.00 84.31 86 LEU A N 1
ATOM 628 C CA . LEU A 1 86 ? 11.459 -3.119 -7.935 1.00 84.31 86 LEU A CA 1
ATOM 629 C C . LEU A 1 86 ? 10.654 -4.146 -8.736 1.00 84.31 86 LEU A C 1
ATOM 631 O O . LEU A 1 86 ? 9.710 -4.725 -8.211 1.00 84.31 86 LEU A O 1
ATOM 635 N N . TYR A 1 87 ? 11.079 -4.452 -9.965 1.00 89.12 87 TYR A N 1
ATOM 636 C CA . TYR A 1 87 ? 10.456 -5.507 -10.765 1.00 89.12 87 TYR A CA 1
ATOM 637 C C . TYR A 1 87 ? 10.436 -6.857 -10.029 1.00 89.12 87 TYR A C 1
ATOM 639 O O . TYR A 1 87 ? 9.402 -7.523 -10.007 1.00 89.12 87 TYR A O 1
ATOM 647 N N . PHE A 1 88 ? 11.548 -7.257 -9.399 1.00 87.38 88 PHE A N 1
ATOM 648 C CA . PHE A 1 88 ? 11.615 -8.509 -8.642 1.00 87.38 88 PHE A CA 1
ATOM 649 C C . PHE A 1 88 ? 10.658 -8.525 -7.453 1.00 87.38 88 PHE A C 1
ATOM 651 O O . PHE A 1 88 ? 9.966 -9.523 -7.277 1.00 87.38 88 PHE A O 1
ATOM 658 N N . VAL A 1 89 ? 10.572 -7.443 -6.676 1.00 89.06 89 VAL A N 1
ATOM 659 C CA . VAL A 1 89 ? 9.664 -7.385 -5.520 1.00 89.06 89 VAL A CA 1
ATOM 660 C C . VAL A 1 89 ? 8.198 -7.402 -5.963 1.00 89.06 89 VAL A C 1
ATOM 662 O O . VAL A 1 89 ? 7.395 -8.145 -5.408 1.00 89.06 89 VAL A O 1
ATOM 665 N N . LEU A 1 90 ? 7.841 -6.668 -7.020 1.00 92.94 90 LEU A N 1
ATOM 666 C CA . LEU A 1 90 ? 6.480 -6.700 -7.569 1.00 92.94 90 LEU A CA 1
ATOM 667 C C . LEU A 1 90 ? 6.123 -8.089 -8.119 1.00 92.94 90 LEU A C 1
ATOM 669 O O . LEU A 1 90 ? 5.014 -8.589 -7.922 1.00 92.94 90 LEU A O 1
ATOM 673 N N . LYS A 1 91 ? 7.079 -8.743 -8.787 1.00 94.31 91 LYS A N 1
ATOM 674 C CA . LYS A 1 91 ? 6.922 -10.112 -9.284 1.00 94.31 91 LYS A CA 1
ATOM 675 C C . LYS A 1 91 ? 6.793 -11.127 -8.147 1.00 94.31 91 LYS A C 1
ATOM 677 O O . LYS A 1 91 ? 6.017 -12.074 -8.276 1.00 94.31 91 LYS A O 1
ATOM 682 N N . ASP A 1 92 ? 7.524 -10.935 -7.055 1.00 92.25 92 ASP A N 1
ATOM 683 C CA . ASP A 1 92 ? 7.428 -11.746 -5.844 1.00 92.25 92 ASP A CA 1
ATOM 684 C C . ASP A 1 92 ? 6.021 -11.656 -5.233 1.00 92.25 92 ASP A C 1
ATOM 686 O O . ASP A 1 92 ? 5.386 -12.691 -5.040 1.00 92.25 92 ASP A O 1
ATOM 690 N N . CYS A 1 93 ? 5.460 -10.449 -5.071 1.00 93.31 93 CYS A N 1
ATOM 691 C CA . CYS A 1 93 ? 4.080 -10.268 -4.595 1.00 93.31 93 CYS A CA 1
ATOM 692 C C . CYS A 1 93 ? 3.052 -11.032 -5.446 1.00 93.31 93 CYS A C 1
ATOM 694 O O . CYS A 1 93 ? 2.142 -11.667 -4.913 1.00 93.31 93 CYS A O 1
ATOM 696 N N . ILE A 1 94 ? 3.204 -11.015 -6.773 1.00 95.12 94 ILE A N 1
ATOM 697 C CA . ILE A 1 94 ? 2.322 -11.764 -7.679 1.00 95.12 94 ILE A CA 1
ATOM 698 C C . ILE A 1 94 ? 2.510 -13.275 -7.512 1.00 95.12 94 ILE A C 1
ATOM 700 O O . ILE A 1 94 ? 1.531 -14.015 -7.457 1.00 95.12 94 ILE A O 1
ATOM 704 N N . THR A 1 95 ? 3.758 -13.736 -7.424 1.00 95.81 95 THR A N 1
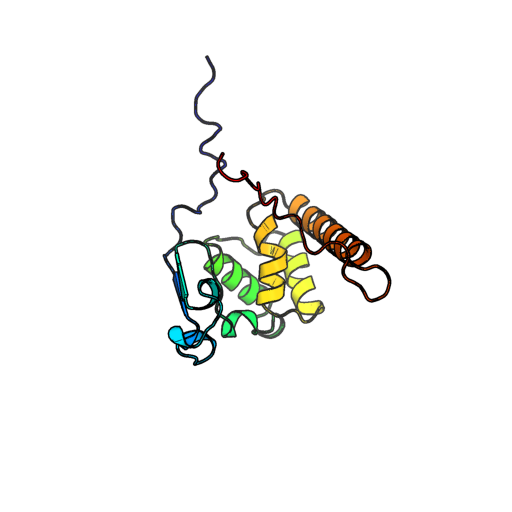ATOM 705 C CA . THR A 1 95 ? 4.090 -15.166 -7.313 1.00 95.81 95 THR A CA 1
ATOM 706 C C . THR A 1 95 ? 3.593 -15.760 -5.995 1.00 95.81 95 THR A C 1
ATOM 708 O O . THR A 1 95 ? 3.140 -16.901 -5.968 1.00 95.81 95 THR A O 1
ATOM 711 N N . GLN A 1 96 ? 3.618 -14.974 -4.919 1.00 92.56 96 GLN A N 1
ATOM 712 C CA . GLN A 1 96 ? 3.088 -15.348 -3.608 1.00 92.56 96 GLN A CA 1
ATOM 713 C C . GLN A 1 96 ? 1.559 -15.207 -3.499 1.00 92.56 96 GLN A C 1
ATOM 715 O O . GLN A 1 96 ? 1.000 -15.434 -2.429 1.00 92.56 96 GLN A O 1
ATOM 720 N N . ASN A 1 97 ? 0.870 -14.848 -4.591 1.00 93.19 97 ASN A N 1
ATOM 721 C CA . ASN A 1 97 ? -0.573 -14.613 -4.623 1.00 93.19 97 ASN A CA 1
ATOM 722 C C . ASN A 1 97 ? -1.036 -13.593 -3.564 1.00 93.19 97 ASN A C 1
ATOM 724 O O . ASN A 1 97 ? -2.099 -13.747 -2.964 1.00 93.19 97 ASN A O 1
ATOM 728 N N . CYS A 1 98 ? -0.223 -12.558 -3.325 1.00 93.56 98 CYS A N 1
ATOM 729 C CA . CYS A 1 98 ? -0.586 -11.467 -2.433 1.00 93.56 98 CYS A CA 1
ATOM 730 C C . CYS A 1 98 ? -1.753 -10.661 -3.018 1.00 93.56 98 CYS A C 1
ATOM 732 O O . CYS A 1 98 ? -1.828 -10.415 -4.228 1.00 93.56 98 CYS A O 1
ATOM 734 N N . ASP A 1 99 ? -2.623 -10.176 -2.143 1.00 97.44 99 ASP A N 1
ATOM 735 C CA . ASP A 1 99 ? -3.515 -9.064 -2.452 1.00 97.44 99 ASP A CA 1
ATOM 736 C C . ASP A 1 99 ? -2.759 -7.720 -2.417 1.00 97.44 99 ASP A C 1
ATOM 738 O O . ASP A 1 99 ? -1.591 -7.632 -2.005 1.00 97.44 99 ASP A O 1
ATOM 742 N N . PHE A 1 100 ? -3.398 -6.667 -2.923 1.00 97.06 100 PHE A N 1
ATOM 743 C CA . PHE A 1 100 ? -2.805 -5.338 -2.994 1.00 97.06 100 PHE A CA 1
ATOM 744 C C . PHE A 1 100 ? -2.550 -4.760 -1.602 1.00 97.06 100 PHE A C 1
ATOM 746 O O . PHE A 1 100 ? -1.539 -4.092 -1.406 1.00 97.06 100 PHE A O 1
ATOM 753 N N . GLY A 1 101 ? -3.417 -5.033 -0.623 1.00 95.69 101 GLY A N 1
ATOM 754 C CA . GLY A 1 101 ? -3.252 -4.575 0.756 1.00 95.69 101 GLY A CA 1
ATOM 755 C C . GLY A 1 101 ? -1.975 -5.114 1.397 1.00 95.69 101 GLY A C 1
ATOM 756 O O . GLY A 1 101 ? -1.227 -4.366 2.027 1.00 95.69 101 GLY A O 1
ATOM 757 N N . THR A 1 102 ? -1.673 -6.386 1.157 1.00 94.06 102 THR A N 1
ATOM 758 C CA . THR A 1 102 ? -0.455 -7.066 1.598 1.00 94.06 102 THR A CA 1
ATOM 759 C C . THR A 1 102 ? 0.772 -6.489 0.900 1.00 94.06 102 THR A C 1
ATOM 761 O O . THR A 1 102 ? 1.754 -6.150 1.563 1.00 94.06 102 THR A O 1
ATOM 764 N N . ALA A 1 103 ? 0.724 -6.327 -0.428 1.00 94.50 103 ALA A N 1
ATOM 765 C CA . ALA A 1 103 ? 1.821 -5.722 -1.186 1.00 94.50 103 ALA A CA 1
ATOM 766 C C . ALA A 1 103 ? 2.095 -4.281 -0.725 1.00 94.50 103 ALA A C 1
ATOM 768 O O . ALA A 1 103 ? 3.238 -3.919 -0.448 1.00 94.50 103 ALA A O 1
ATOM 769 N N . TYR A 1 104 ? 1.039 -3.485 -0.564 1.00 94.00 104 TYR A N 1
ATOM 770 C CA . TYR A 1 104 ? 1.092 -2.127 -0.044 1.00 94.00 104 TYR A CA 1
ATOM 771 C C . TYR A 1 104 ? 1.685 -2.077 1.364 1.00 94.00 104 TYR A C 1
ATOM 773 O O . TYR A 1 104 ? 2.593 -1.291 1.614 1.00 94.00 104 TYR A O 1
ATOM 781 N N . GLY A 1 105 ? 1.211 -2.927 2.277 1.00 89.69 105 GLY A N 1
ATOM 782 C CA . GLY A 1 105 ? 1.702 -2.997 3.651 1.00 89.69 105 GLY A CA 1
ATOM 783 C C . GLY A 1 105 ? 3.193 -3.323 3.725 1.00 89.69 105 GLY A C 1
ATOM 784 O O . GLY A 1 105 ? 3.919 -2.653 4.457 1.00 89.69 105 GLY A O 1
ATOM 785 N N . ARG A 1 106 ? 3.658 -4.288 2.917 1.00 86.44 106 ARG A N 1
ATOM 786 C CA . ARG A 1 106 ? 5.085 -4.630 2.800 1.00 86.44 106 ARG A CA 1
ATOM 787 C C . ARG A 1 106 ? 5.887 -3.440 2.272 1.00 86.44 106 ARG A C 1
ATOM 789 O O . ARG A 1 106 ? 6.875 -3.045 2.873 1.00 86.44 106 ARG A O 1
ATOM 796 N N . LEU A 1 107 ? 5.450 -2.848 1.162 1.00 88.31 107 LEU A N 1
ATOM 797 C CA . LEU A 1 107 ? 6.239 -1.873 0.408 1.00 88.31 107 LEU A CA 1
ATOM 798 C C . LEU A 1 107 ? 6.210 -0.454 0.978 1.00 88.31 107 LEU A C 1
ATOM 800 O O . LEU A 1 107 ? 7.195 0.264 0.835 1.00 88.31 107 LEU A O 1
ATOM 804 N N . ARG A 1 108 ? 5.112 -0.034 1.622 1.00 86.88 108 ARG A N 1
ATOM 805 C CA . ARG A 1 108 ? 4.864 1.363 2.024 1.00 86.88 108 ARG A CA 1
ATOM 806 C C . ARG A 1 108 ? 6.018 1.977 2.808 1.00 86.88 108 ARG A C 1
ATOM 808 O O . ARG A 1 108 ? 6.290 3.163 2.646 1.00 86.88 108 ARG A O 1
ATOM 815 N N . SER A 1 109 ? 6.655 1.204 3.681 1.00 77.62 109 SER A N 1
ATOM 816 C CA . SER A 1 109 ? 7.688 1.722 4.572 1.00 77.62 109 SER A CA 1
ATOM 817 C C . SER A 1 109 ? 9.028 1.973 3.893 1.00 77.62 109 SER A C 1
ATOM 819 O O . SER A 1 109 ? 9.688 2.940 4.241 1.00 77.62 109 SER A O 1
ATOM 821 N N . ALA A 1 110 ? 9.398 1.131 2.928 1.00 81.31 110 ALA A N 1
ATOM 822 C CA . ALA A 1 110 ? 10.641 1.253 2.170 1.00 81.31 110 ALA A CA 1
ATOM 823 C C . ALA A 1 110 ? 10.432 1.989 0.833 1.00 81.31 110 ALA A C 1
ATOM 825 O O . ALA A 1 110 ? 11.369 2.185 0.067 1.00 81.31 110 ALA A O 1
ATOM 826 N N . TRP A 1 111 ? 9.195 2.393 0.523 1.00 84.44 111 TRP A N 1
ATOM 827 C CA . TRP A 1 111 ? 8.821 2.905 -0.796 1.00 84.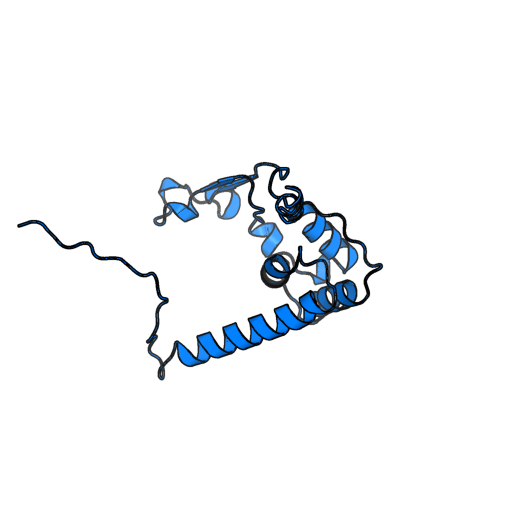44 111 TRP A CA 1
ATOM 828 C C . TRP A 1 111 ? 9.599 4.153 -1.217 1.00 84.44 111 TRP A C 1
ATOM 830 O O . TRP A 1 111 ? 9.945 4.286 -2.384 1.00 84.44 111 TRP A O 1
ATOM 840 N N . TYR A 1 112 ? 9.869 5.061 -0.275 1.00 78.12 112 TYR A N 1
ATOM 841 C CA . TYR A 1 112 ? 10.564 6.324 -0.546 1.00 78.12 112 TYR A CA 1
ATOM 842 C C . TYR A 1 112 ? 12.083 6.228 -0.396 1.00 78.12 112 TYR A C 1
ATOM 844 O O . TYR A 1 112 ? 12.789 7.176 -0.747 1.00 78.12 112 TYR A O 1
ATOM 852 N N . GLU A 1 113 ? 12.593 5.100 0.100 1.00 73.00 113 GLU A N 1
ATOM 853 C CA . GLU A 1 113 ? 14.024 4.881 0.251 1.00 73.00 113 GLU A CA 1
ATOM 854 C C . GLU A 1 113 ? 14.630 4.679 -1.140 1.00 73.00 113 GLU A C 1
ATOM 856 O O . GLU A 1 113 ? 14.534 3.622 -1.766 1.00 73.00 113 GLU A O 1
ATOM 861 N N . GLN A 1 114 ? 15.244 5.743 -1.666 1.00 56.66 114 GLN A N 1
ATOM 862 C CA . GLN A 1 114 ? 15.734 5.803 -3.048 1.00 56.66 114 GLN A CA 1
ATOM 863 C C . GLN A 1 114 ? 16.846 4.778 -3.344 1.00 56.66 114 GLN A C 1
ATOM 865 O O . GLN A 1 114 ? 17.177 4.523 -4.509 1.00 56.66 114 GLN A O 1
ATOM 870 N N . HIS A 1 115 ? 17.427 4.162 -2.308 1.00 58.00 115 HIS A N 1
ATOM 871 C CA . HIS A 1 115 ? 18.478 3.168 -2.452 1.00 58.00 115 HIS A CA 1
ATOM 872 C C . HIS A 1 115 ? 17.920 1.744 -2.572 1.00 58.00 115 HIS A C 1
ATOM 874 O O . HIS A 1 115 ? 17.504 1.072 -1.639 1.00 58.00 115 HIS A O 1
ATOM 880 N N . ARG A 1 116 ? 18.005 1.264 -3.806 1.00 59.59 116 ARG A N 1
ATOM 881 C CA . ARG A 1 116 ? 17.415 0.051 -4.387 1.00 59.59 116 ARG A CA 1
ATOM 882 C C . ARG A 1 116 ? 17.804 -1.280 -3.731 1.00 59.59 116 ARG A C 1
ATOM 884 O O . ARG A 1 116 ? 17.035 -2.231 -3.831 1.00 59.59 116 ARG A O 1
ATOM 891 N N . SER A 1 117 ? 18.990 -1.359 -3.122 1.00 61.28 117 SER A N 1
ATOM 892 C CA . SER A 1 117 ? 19.443 -2.507 -2.319 1.00 61.28 117 SER A CA 1
ATOM 893 C C . SER A 1 117 ? 18.885 -2.471 -0.899 1.00 61.28 117 SER A C 1
ATOM 895 O O . SER A 1 117 ? 18.743 -3.519 -0.281 1.00 61.28 117 SER A O 1
ATOM 897 N N . ILE A 1 118 ? 18.544 -1.276 -0.408 1.00 65.56 118 ILE A N 1
ATOM 898 C CA . ILE A 1 118 ? 17.949 -1.078 0.910 1.00 65.56 118 ILE A CA 1
ATOM 899 C C . ILE A 1 118 ? 16.519 -1.593 0.889 1.00 65.56 118 ILE A C 1
ATOM 901 O O . ILE A 1 118 ? 16.205 -2.380 1.756 1.00 65.56 118 ILE A O 1
ATOM 905 N N . ILE A 1 119 ? 15.712 -1.318 -0.147 1.00 72.25 119 ILE A N 1
ATOM 906 C CA . ILE A 1 119 ? 14.316 -1.800 -0.186 1.00 72.25 119 ILE A CA 1
ATOM 907 C C . ILE A 1 119 ? 14.228 -3.316 0.031 1.00 72.25 119 ILE A C 1
ATOM 909 O O . ILE A 1 119 ? 13.510 -3.772 0.910 1.00 72.25 119 ILE A O 1
ATOM 913 N N . GLN A 1 120 ? 14.968 -4.120 -0.736 1.00 73.38 120 GLN A N 1
ATOM 914 C CA . GLN A 1 120 ? 14.897 -5.577 -0.584 1.00 73.38 120 GLN A CA 1
ATOM 915 C C . GLN A 1 120 ? 15.455 -6.052 0.767 1.00 73.38 120 GLN A C 1
ATOM 917 O O . GLN A 1 120 ? 14.867 -6.932 1.392 1.00 73.38 120 GLN A O 1
ATOM 922 N N . MET A 1 121 ? 16.581 -5.485 1.204 1.00 76.06 121 MET A N 1
ATOM 923 C CA . MET A 1 121 ? 17.232 -5.846 2.464 1.00 76.06 121 MET A CA 1
ATOM 924 C C . MET A 1 121 ? 16.370 -5.468 3.672 1.00 76.06 121 MET A C 1
ATOM 926 O O . MET A 1 121 ? 16.127 -6.296 4.535 1.00 76.06 121 MET A O 1
ATOM 930 N N . GLU A 1 122 ? 15.832 -4.257 3.679 1.00 79.44 122 GLU A N 1
ATOM 931 C CA . GLU A 1 122 ? 14.962 -3.713 4.713 1.00 79.44 122 GLU A CA 1
ATOM 932 C C . GLU A 1 122 ? 13.638 -4.475 4.792 1.00 79.44 122 GLU A C 1
ATOM 934 O O . GLU A 1 122 ? 13.158 -4.763 5.885 1.00 79.44 122 GLU A O 1
ATOM 939 N N . LEU A 1 123 ? 13.055 -4.860 3.649 1.00 82.50 123 LEU A N 1
ATOM 940 C CA . LEU A 1 123 ? 11.888 -5.747 3.636 1.00 82.50 123 LEU A CA 1
ATOM 941 C C . LEU A 1 123 ? 12.203 -7.086 4.309 1.00 82.50 123 LEU A C 1
ATOM 943 O O . LEU A 1 123 ? 11.397 -7.574 5.097 1.00 82.50 123 LEU A O 1
ATOM 947 N N . TRP A 1 124 ? 13.371 -7.662 4.015 1.00 82.50 124 TRP A N 1
ATOM 948 C CA . TRP A 1 124 ? 13.788 -8.936 4.591 1.00 82.50 124 TRP A CA 1
ATOM 949 C C . TRP A 1 124 ? 14.075 -8.834 6.095 1.00 82.50 124 TRP A C 1
ATOM 951 O O . TRP A 1 124 ? 13.643 -9.694 6.861 1.00 82.50 124 TRP A O 1
ATOM 961 N N . GLU A 1 125 ? 14.741 -7.764 6.533 1.00 84.38 125 GLU A N 1
ATOM 962 C CA . GLU A 1 125 ? 15.002 -7.475 7.947 1.00 84.38 125 GLU A CA 1
ATOM 963 C C . GLU A 1 125 ? 13.697 -7.269 8.725 1.00 84.38 125 GLU A C 1
ATOM 965 O O . GLU A 1 125 ? 13.489 -7.916 9.750 1.00 84.38 125 GLU A O 1
ATOM 970 N N . ARG A 1 126 ? 12.768 -6.458 8.203 1.00 83.56 126 ARG A N 1
ATOM 971 C CA . ARG A 1 126 ? 11.458 -6.209 8.831 1.00 83.56 126 ARG A CA 1
ATOM 972 C C . ARG A 1 126 ? 10.614 -7.475 8.940 1.00 83.56 126 ARG A C 1
ATOM 974 O O . ARG A 1 126 ? 9.940 -7.677 9.946 1.00 83.56 126 ARG A O 1
ATOM 981 N N . GLU A 1 127 ? 10.641 -8.333 7.923 1.00 86.00 127 GLU A N 1
ATOM 982 C CA . GLU A 1 127 ? 9.946 -9.621 7.962 1.00 86.00 127 GLU A CA 1
ATOM 983 C C . GLU A 1 127 ? 10.558 -10.554 9.017 1.00 86.00 127 GLU A C 1
ATOM 985 O O . GLU A 1 127 ? 9.834 -11.173 9.799 1.00 86.00 127 GLU A O 1
ATOM 990 N N . ALA A 1 128 ? 11.890 -10.617 9.100 1.00 87.50 128 ALA A N 1
ATOM 991 C CA . ALA A 1 128 ? 12.578 -11.391 10.128 1.00 87.50 128 ALA A CA 1
ATOM 992 C C . ALA A 1 128 ? 12.277 -10.870 11.545 1.00 87.50 128 ALA A C 1
ATOM 994 O O . ALA A 1 128 ? 12.056 -11.669 12.462 1.00 87.50 128 ALA A O 1
ATOM 995 N N . GLU A 1 129 ? 12.225 -9.549 11.723 1.00 87.00 129 GLU A N 1
ATOM 996 C CA . GLU A 1 129 ? 11.854 -8.903 12.981 1.00 87.00 129 GLU A CA 1
ATOM 997 C C . GLU A 1 129 ? 10.403 -9.183 13.373 1.00 87.00 129 GLU A C 1
ATOM 999 O O . GLU A 1 129 ? 10.172 -9.590 14.510 1.00 87.00 129 GLU A O 1
ATOM 1004 N N . ASP A 1 130 ? 9.437 -9.041 12.457 1.00 86.81 130 ASP A N 1
ATOM 1005 C CA . ASP A 1 130 ? 8.024 -9.365 12.712 1.00 86.81 130 ASP A CA 1
ATOM 1006 C C . ASP A 1 130 ? 7.864 -10.837 13.119 1.00 86.81 130 ASP A C 1
ATOM 1008 O O . ASP A 1 130 ? 7.218 -11.140 14.124 1.00 86.81 130 ASP A O 1
ATOM 1012 N N . ILE A 1 131 ? 8.529 -11.763 12.420 1.00 85.50 131 ILE A N 1
ATOM 1013 C CA . ILE A 1 131 ? 8.517 -13.188 12.778 1.00 85.50 131 ILE A CA 1
ATOM 1014 C C . ILE A 1 131 ? 9.108 -13.407 14.175 1.00 85.50 131 ILE A C 1
ATOM 1016 O O . ILE A 1 131 ? 8.551 -14.171 14.968 1.00 85.50 131 ILE A O 1
ATOM 1020 N N . ASN A 1 132 ? 10.231 -12.761 14.496 1.00 88.50 132 ASN A N 1
ATOM 1021 C CA . ASN A 1 132 ? 10.862 -12.871 15.808 1.00 88.50 132 ASN A CA 1
ATOM 1022 C C . ASN A 1 132 ? 9.968 -12.293 16.916 1.00 88.50 132 ASN A C 1
ATOM 1024 O O . ASN A 1 132 ? 9.779 -12.934 17.947 1.00 88.50 132 ASN A O 1
ATOM 1028 N N . GLN A 1 133 ? 9.361 -11.127 16.690 1.00 84.88 133 GLN A N 1
ATOM 1029 C CA . GLN A 1 133 ? 8.416 -10.509 17.619 1.00 84.88 133 GLN A CA 1
ATOM 1030 C C . GLN A 1 133 ? 7.201 -11.410 17.847 1.00 84.88 133 GLN A C 1
ATOM 1032 O O . GLN A 1 133 ? 6.865 -11.685 18.993 1.00 84.88 133 GLN A O 1
ATOM 1037 N N . ARG A 1 134 ? 6.594 -11.963 16.789 1.00 82.31 134 ARG A N 1
ATOM 1038 C CA . ARG A 1 134 ? 5.456 -12.893 16.909 1.00 82.31 134 ARG A CA 1
ATOM 1039 C C . ARG A 1 134 ? 5.809 -14.166 17.668 1.00 82.31 134 ARG A C 1
ATOM 1041 O O . ARG A 1 134 ? 4.985 -14.663 18.431 1.00 82.31 134 ARG A O 1
ATOM 1048 N N . ARG A 1 135 ? 7.024 -14.691 17.480 1.00 82.31 135 ARG A N 1
ATOM 1049 C CA . ARG A 1 135 ? 7.521 -15.848 18.240 1.00 82.31 135 ARG A CA 1
ATOM 1050 C C . ARG A 1 135 ? 7.706 -15.525 19.719 1.00 82.31 135 ARG A C 1
ATOM 1052 O O . ARG A 1 135 ? 7.361 -16.355 20.548 1.00 82.31 135 ARG A O 1
ATOM 1059 N N . ASN A 1 136 ? 8.216 -14.338 20.038 1.00 83.25 136 ASN A N 1
ATOM 1060 C CA . ASN A 1 136 ? 8.502 -13.930 21.416 1.00 83.25 136 ASN A CA 1
ATOM 1061 C C . ASN A 1 136 ? 7.275 -13.361 22.149 1.00 83.25 136 ASN A C 1
ATOM 1063 O O . ASN A 1 136 ? 7.259 -13.325 23.376 1.00 83.25 136 ASN A O 1
ATOM 1067 N N . ALA A 1 137 ? 6.239 -12.942 21.419 1.00 81.38 137 ALA A N 1
ATOM 1068 C CA . ALA A 1 137 ? 4.989 -12.444 21.989 1.00 81.38 137 ALA A CA 1
ATOM 1069 C C . ALA A 1 137 ? 4.149 -13.550 22.654 1.00 81.38 137 ALA A C 1
ATOM 1071 O O . ALA A 1 137 ? 3.233 -13.240 23.421 1.00 81.38 137 ALA A O 1
ATOM 1072 N N . LEU A 1 138 ? 4.440 -14.825 22.368 1.00 78.94 138 LEU A N 1
ATOM 1073 C CA . LEU A 1 138 ? 3.693 -15.983 22.852 1.00 78.94 138 LEU A CA 1
ATOM 1074 C C . LEU A 1 138 ? 4.561 -16.873 23.755 1.00 78.94 138 LEU A C 1
ATOM 1076 O O . LEU A 1 138 ? 5.628 -17.320 23.350 1.00 78.94 138 LEU A O 1
ATOM 1080 N N . ASP A 1 139 ? 4.051 -17.207 24.942 1.00 76.19 139 ASP A N 1
ATOM 1081 C CA . ASP A 1 139 ? 4.521 -18.339 25.751 1.00 76.19 139 ASP A CA 1
ATOM 1082 C C . ASP A 1 139 ? 3.428 -19.415 25.759 1.00 76.19 139 ASP A C 1
ATOM 1084 O O . ASP A 1 139 ? 2.342 -19.245 26.328 1.00 76.19 139 ASP A O 1
ATOM 1088 N N . GLY A 1 140 ? 3.669 -20.495 25.012 1.00 76.69 140 GLY A N 1
ATOM 1089 C CA . GLY A 1 140 ? 2.658 -21.504 24.703 1.00 76.69 140 GLY A CA 1
ATOM 1090 C C . GLY A 1 140 ? 1.477 -20.912 23.925 1.00 76.69 140 GLY A C 1
ATOM 1091 O O . GLY A 1 140 ? 1.596 -20.587 22.748 1.00 76.69 140 GLY A O 1
ATOM 1092 N N . SER A 1 141 ? 0.318 -20.789 24.578 1.00 78.06 141 SER A N 1
ATOM 1093 C CA . SER A 1 141 ? -0.906 -20.194 24.004 1.00 78.06 141 SER A CA 1
ATOM 1094 C C . SER A 1 141 ? -1.249 -18.823 24.596 1.00 78.06 141 SER A C 1
ATOM 1096 O O . SER A 1 141 ? -2.344 -18.311 24.364 1.00 78.06 141 SER A O 1
ATOM 1098 N N . ARG A 1 142 ? -0.358 -18.239 25.404 1.00 77.00 142 ARG A N 1
ATOM 1099 C CA . ARG A 1 142 ? -0.607 -16.988 26.120 1.00 77.00 142 ARG A CA 1
ATOM 1100 C C . ARG A 1 142 ? 0.205 -15.852 25.508 1.00 77.00 142 ARG A C 1
ATOM 1102 O O . ARG A 1 142 ? 1.420 -15.960 25.397 1.00 77.00 142 ARG A O 1
ATOM 1109 N N . ILE A 1 143 ? -0.467 -14.749 25.174 1.00 78.12 143 ILE A N 1
ATOM 1110 C CA . ILE A 1 143 ? 0.197 -13.491 24.808 1.00 78.12 143 ILE A CA 1
ATOM 1111 C C . ILE A 1 143 ? 0.810 -12.900 26.082 1.00 78.12 143 ILE A C 1
ATOM 1113 O O . ILE A 1 143 ? 0.089 -12.639 27.049 1.00 78.12 143 ILE A O 1
ATOM 1117 N N . ILE A 1 144 ? 2.129 -12.740 26.095 1.00 79.88 144 ILE A N 1
ATOM 1118 C CA . ILE A 1 144 ? 2.909 -12.252 27.247 1.00 79.88 144 ILE A CA 1
ATOM 1119 C C . ILE A 1 144 ? 3.429 -10.826 27.059 1.00 79.88 144 ILE A C 1
ATOM 1121 O O . ILE A 1 144 ? 3.713 -10.163 28.053 1.00 79.88 144 ILE A O 1
ATOM 1125 N N . ASP A 1 145 ? 3.457 -10.327 25.824 1.00 70.12 145 ASP A N 1
ATOM 1126 C CA . ASP A 1 145 ? 3.738 -8.926 25.515 1.00 70.12 145 ASP A CA 1
ATOM 1127 C C . ASP A 1 145 ? 2.686 -8.392 24.525 1.00 70.12 145 ASP A C 1
ATOM 1129 O O . ASP A 1 145 ? 2.760 -8.677 23.328 1.00 70.12 145 ASP A O 1
ATOM 1133 N N . PRO A 1 146 ? 1.653 -7.677 25.008 1.00 59.75 146 PRO A N 1
ATOM 1134 C CA . PRO A 1 146 ? 0.611 -7.116 24.153 1.00 59.75 146 PRO A CA 1
ATOM 1135 C C . PRO A 1 146 ? 1.033 -5.826 23.420 1.00 59.75 146 PRO A C 1
ATOM 1137 O O . PRO A 1 146 ? 0.207 -5.260 22.707 1.00 59.75 146 PRO A O 1
ATOM 1140 N N . GLY A 1 147 ? 2.282 -5.368 23.565 1.00 55.00 147 GLY A N 1
ATOM 1141 C CA . GLY A 1 147 ? 2.791 -4.145 22.947 1.00 55.00 147 GLY A CA 1
ATOM 1142 C C . GLY A 1 147 ? 2.956 -3.010 23.959 1.00 55.00 147 GLY A C 1
ATOM 1143 O O . GLY A 1 147 ? 2.005 -2.568 24.602 1.00 55.00 147 GLY A O 1
ATOM 1144 N N . ASN A 1 148 ? 4.191 -2.524 24.092 1.00 44.31 148 ASN A N 1
ATOM 1145 C CA . ASN A 1 148 ? 4.553 -1.312 24.824 1.00 44.31 148 ASN A CA 1
ATOM 1146 C C . ASN A 1 148 ? 3.869 -0.078 24.206 1.00 44.31 148 ASN A C 1
ATOM 1148 O O . ASN A 1 148 ? 4.407 0.552 23.298 1.00 44.31 148 ASN A O 1
ATOM 1152 N N . GLU A 1 149 ? 2.722 0.315 24.755 1.00 42.22 149 GLU A N 1
ATOM 1153 C CA . GLU A 1 149 ? 2.386 1.729 24.879 1.00 42.22 149 GLU A CA 1
ATOM 1154 C C . GLU A 1 149 ? 2.695 2.139 26.316 1.00 42.22 149 GLU A C 1
ATOM 1156 O O . GLU A 1 149 ? 1.997 1.761 27.261 1.00 42.22 149 GLU A O 1
ATOM 1161 N N . SER A 1 150 ? 3.785 2.886 26.486 1.00 40.91 150 SER A N 1
ATOM 1162 C CA . SER A 1 150 ? 4.180 3.494 27.753 1.00 40.91 150 SER A CA 1
ATOM 1163 C C . SER A 1 150 ? 3.084 4.457 28.209 1.00 40.91 150 SER A C 1
ATOM 1165 O O . SER A 1 150 ? 3.105 5.651 27.922 1.00 40.91 150 SER A O 1
ATOM 1167 N N . SER A 1 151 ? 2.095 3.923 28.921 1.00 38.22 151 SER A N 1
ATOM 1168 C CA . SER A 1 151 ? 1.157 4.703 29.709 1.00 38.22 151 SER A CA 1
ATOM 1169 C C . SER A 1 151 ? 1.938 5.293 30.873 1.00 38.22 151 SER A C 1
ATOM 1171 O O . SER A 1 151 ? 2.100 4.665 31.919 1.00 38.22 151 SER A O 1
ATOM 1173 N N . THR A 1 152 ? 2.456 6.506 30.686 1.00 38.31 152 THR A N 1
ATOM 1174 C CA . THR A 1 152 ? 2.907 7.347 31.791 1.00 38.31 152 THR A CA 1
ATOM 1175 C C . THR A 1 152 ? 1.691 7.645 32.661 1.00 38.31 152 THR A C 1
ATOM 1177 O O . THR A 1 152 ? 0.943 8.593 32.437 1.00 38.31 152 THR A O 1
ATOM 1180 N N . SER A 1 153 ? 1.478 6.788 33.653 1.00 40.16 153 SER A N 1
ATOM 1181 C CA . SER A 1 153 ? 0.637 7.051 34.808 1.00 40.16 153 SER A CA 1
ATOM 1182 C C . SER A 1 153 ? 1.265 8.204 35.589 1.00 40.16 153 SER A C 1
ATOM 1184 O O . SER A 1 153 ? 2.150 7.985 36.415 1.00 40.16 153 SER A O 1
ATOM 1186 N N . VAL A 1 154 ? 0.822 9.438 35.342 1.00 42.09 154 VAL A N 1
ATOM 1187 C CA . VAL A 1 154 ? 1.023 10.515 36.317 1.00 42.09 154 VAL A CA 1
ATOM 1188 C C . VAL A 1 154 ? -0.051 10.341 37.382 1.00 42.09 154 VAL A C 1
ATOM 1190 O O . VAL A 1 154 ? -1.246 10.453 37.113 1.00 42.09 154 VAL A O 1
ATOM 1193 N N . GLY A 1 155 ? 0.420 9.960 38.567 1.00 39.41 155 GLY A N 1
ATOM 1194 C CA . GLY A 1 155 ? -0.384 9.625 39.726 1.00 39.41 155 GLY A CA 1
ATOM 1195 C C . GLY A 1 155 ? -1.213 10.785 40.266 1.00 39.41 155 GLY A C 1
ATOM 1196 O O . GLY A 1 155 ? -0.936 11.965 40.052 1.00 39.41 155 GLY A O 1
ATOM 1197 N N . SER A 1 156 ? -2.246 10.373 40.988 1.00 40.16 156 SER A N 1
ATOM 1198 C CA . SER A 1 156 ? -3.208 11.185 41.708 1.00 40.16 156 SER A CA 1
ATOM 1199 C C . SER A 1 156 ? -2.584 12.112 42.751 1.00 40.16 156 SER A C 1
ATOM 1201 O O . SER A 1 156 ? -1.676 11.741 43.489 1.00 40.16 156 SER A O 1
ATOM 1203 N N . VAL A 1 157 ? -3.185 13.299 42.798 1.00 41.69 157 VAL A N 1
ATOM 1204 C CA . VAL A 1 157 ? -3.504 14.157 43.946 1.00 41.69 157 VAL A CA 1
ATOM 1205 C C . VAL A 1 157 ? -3.164 13.583 45.326 1.00 41.69 157 VAL A C 1
ATOM 1207 O O . VAL A 1 157 ? -3.697 12.543 45.721 1.00 41.69 157 VAL A O 1
ATOM 1210 N N . GLN A 1 158 ? -2.426 14.378 46.101 1.00 42.97 158 GLN A N 1
ATOM 1211 C CA . GLN A 1 158 ? -2.726 14.590 47.512 1.00 42.97 158 GLN A CA 1
ATOM 1212 C C . GLN A 1 158 ? -2.588 16.073 47.852 1.00 42.97 158 GLN A C 1
ATOM 1214 O O . GLN A 1 158 ? -1.641 16.702 47.329 1.00 42.97 158 GLN A O 1
#

Foldseek 3Di:
DDDPPPPVVPDDPLVPADKDKDACCNQVVDALVPDPDNVRGMDTGRQQDDGPVQQQAWLLVLDLVNLVVVLCNRHVHDDDVPQPLSSVLSVVSNVVRHGSNVSCVLQVVCVPVPDSVCSVVVSVVVVVVVVVCVVVLDDPPDRPDPDDPPPPPPDDDD

Radius of gyration: 19.83 Å; chains: 1; bounding box: 52×50×63 Å